Protein AF-A0A367LUY6-F1 (afdb_monomer_lite)

InterPro domains:
  IPR001048 Aspartate/glutamate/uridylate kinase [PF00696] (3-42)
  IPR018042 Aspartate kinase, conserved site [PS00324] (5-13)
  IPR036393 Acetylglutamate kinase-like superfamily [G3DSA:3.40.1160.10] (1-42)
  IPR036393 Acetylglutamate kinase-like superfamily [SSF53633] (4-42)

Organism: Pseudomonas aeruginosa (NCBI:txid287)

Structure (mmCIF, N/CA/C/O backbone):
data_AF-A0A367LUY6-F1
#
_entry.id   AF-A0A367LUY6-F1
#
loop_
_atom_site.group_PDB
_atom_site.id
_atom_site.type_symbol
_atom_site.label_atom_id
_atom_site.label_alt_id
_atom_site.label_comp_id
_atom_site.label_asym_id
_atom_site.label_entity_id
_atom_site.label_seq_id
_atom_site.pdbx_PDB_ins_code
_atom_site.Cartn_x
_atom_site.Cartn_y
_atom_site.Cartn_z
_atom_site.occupancy
_atom_site.B_iso_or_equiv
_atom_site.auth_seq_id
_atom_site.auth_comp_id
_atom_site.auth_asym_id
_atom_site.auth_atom_id
_atom_site.pdbx_PDB_model_num
ATOM 1 N N . MET A 1 1 ? -11.693 4.921 12.731 1.00 84.94 1 MET A N 1
ATOM 2 C CA . MET A 1 1 ? -12.223 3.680 12.149 1.00 84.94 1 MET A CA 1
ATOM 3 C C . MET A 1 1 ? -13.154 4.034 11.007 1.00 84.94 1 MET A C 1
ATOM 5 O O . MET A 1 1 ? -14.347 4.251 11.205 1.00 84.94 1 MET A O 1
ATOM 9 N N . ALA A 1 2 ? -12.566 4.163 9.825 1.00 95.88 2 ALA A N 1
ATOM 10 C CA . ALA A 1 2 ? -13.245 4.309 8.547 1.00 95.88 2 ALA A CA 1
ATOM 11 C C . ALA A 1 2 ? -12.867 3.141 7.621 1.00 95.88 2 ALA A C 1
ATOM 13 O O . ALA A 1 2 ? -11.843 2.490 7.825 1.00 95.88 2 ALA A O 1
ATOM 14 N N . LEU A 1 3 ? -13.677 2.905 6.586 1.00 98.00 3 LEU A N 1
ATOM 15 C CA . LEU A 1 3 ? -13.307 2.046 5.462 1.00 98.00 3 LEU A CA 1
ATOM 16 C C . LEU A 1 3 ? -12.685 2.916 4.366 1.00 98.00 3 LEU A C 1
ATOM 18 O O . LEU A 1 3 ? -13.362 3.771 3.792 1.00 98.00 3 LEU A O 1
ATOM 22 N N . ILE A 1 4 ? -11.403 2.706 4.078 1.00 98.00 4 ILE A N 1
ATOM 23 C CA . ILE A 1 4 ? -10.630 3.515 3.133 1.00 98.00 4 ILE A CA 1
ATOM 24 C C . ILE A 1 4 ? -10.252 2.667 1.924 1.00 98.00 4 ILE A C 1
ATOM 26 O O . ILE A 1 4 ? -9.633 1.613 2.053 1.00 98.00 4 ILE A O 1
ATOM 30 N N . VAL A 1 5 ? -10.557 3.173 0.730 1.00 98.31 5 VAL A N 1
ATOM 31 C CA . VAL A 1 5 ? -10.089 2.587 -0.529 1.00 98.31 5 VAL A CA 1
ATOM 32 C C . VAL A 1 5 ? -8.950 3.437 -1.081 1.00 98.31 5 VAL A C 1
ATOM 34 O O . VAL A 1 5 ? -9.121 4.632 -1.320 1.00 98.31 5 VAL A O 1
ATOM 37 N N . GLN A 1 6 ? -7.784 2.829 -1.295 1.00 98.50 6 GLN A N 1
ATOM 38 C CA . GLN A 1 6 ? -6.609 3.495 -1.864 1.00 98.50 6 GLN A CA 1
ATOM 39 C C . GLN A 1 6 ? -6.243 2.858 -3.202 1.00 98.50 6 GLN A C 1
ATOM 41 O O . GLN A 1 6 ? -6.059 1.645 -3.287 1.00 98.50 6 GLN A O 1
ATOM 46 N N . LYS A 1 7 ? -6.109 3.677 -4.251 1.00 98.38 7 LYS A N 1
ATOM 47 C CA . LYS A 1 7 ? -5.667 3.224 -5.573 1.00 98.38 7 LYS A CA 1
ATOM 48 C C . LYS A 1 7 ? -4.278 3.759 -5.895 1.00 98.38 7 LYS A C 1
ATOM 50 O O . LYS A 1 7 ? -4.055 4.966 -5.843 1.00 98.38 7 LYS A O 1
ATOM 55 N N . PHE A 1 8 ? -3.389 2.873 -6.331 1.00 98.50 8 PHE A N 1
ATOM 56 C CA . PHE A 1 8 ? -2.048 3.208 -6.805 1.00 98.50 8 PHE A CA 1
ATOM 57 C C . PHE A 1 8 ? -1.919 2.847 -8.291 1.00 98.50 8 PHE A C 1
ATOM 59 O O . PHE A 1 8 ? -2.349 1.780 -8.727 1.00 98.50 8 PHE A O 1
ATOM 66 N N . GLY A 1 9 ? -1.417 3.781 -9.103 1.00 98.50 9 GLY A N 1
ATOM 67 C CA . GLY A 1 9 ? -1.149 3.528 -10.526 1.00 98.50 9 GLY A CA 1
ATOM 68 C C . GLY A 1 9 ? 0.178 2.797 -10.733 1.00 98.50 9 GLY A C 1
ATOM 69 O O . GLY A 1 9 ? 0.987 2.751 -9.813 1.00 98.50 9 GLY A O 1
ATOM 70 N N . GLY A 1 10 ? 0.434 2.291 -11.944 1.00 97.81 10 GLY A N 1
ATOM 71 C CA . GLY A 1 10 ? 1.650 1.518 -12.250 1.00 97.81 10 GLY A CA 1
ATOM 72 C C . GLY A 1 10 ? 2.942 2.294 -11.974 1.00 97.81 10 GLY A C 1
ATOM 73 O O . GLY A 1 10 ? 3.897 1.772 -11.411 1.00 97.81 10 GLY A O 1
ATOM 74 N N . THR A 1 11 ? 2.947 3.609 -12.220 1.00 97.81 11 THR A N 1
ATOM 75 C CA . THR A 1 11 ? 4.087 4.469 -11.860 1.00 97.81 11 THR A CA 1
ATOM 76 C C . THR A 1 11 ? 4.350 4.514 -10.352 1.00 97.81 11 THR A C 1
ATOM 78 O O . THR A 1 11 ? 5.497 4.681 -9.948 1.00 97.81 11 THR A O 1
ATOM 81 N N . SER A 1 12 ? 3.333 4.326 -9.511 1.00 97.94 12 SER A N 1
ATOM 82 C CA . SER A 1 12 ? 3.457 4.279 -8.049 1.00 97.94 12 S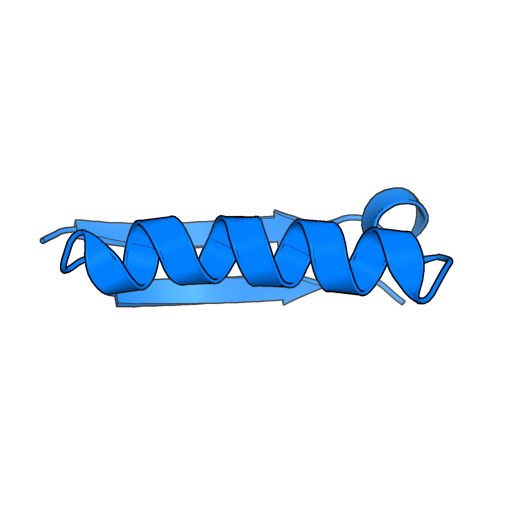ER A CA 1
ATOM 83 C C . SER A 1 12 ? 3.983 2.942 -7.524 1.00 97.94 12 SER A C 1
ATOM 85 O O . SER A 1 12 ? 4.338 2.878 -6.355 1.00 97.94 12 SER A O 1
ATOM 87 N N . VAL A 1 13 ? 4.036 1.897 -8.354 1.00 98.12 13 VAL A N 1
ATOM 88 C CA . VAL A 1 13 ? 4.480 0.541 -7.972 1.00 98.12 13 VAL A CA 1
ATOM 89 C C . VAL A 1 13 ? 5.555 -0.019 -8.915 1.00 98.12 13 VAL A C 1
ATOM 91 O O . VAL A 1 13 ? 5.848 -1.205 -8.892 1.00 98.12 13 VAL A O 1
ATOM 94 N N . GLY A 1 14 ? 6.172 0.832 -9.740 1.00 98.00 14 GLY A N 1
ATOM 95 C CA . GLY A 1 14 ? 7.096 0.400 -10.797 1.00 98.00 14 GLY A CA 1
ATOM 96 C C . GLY A 1 14 ? 8.499 -0.021 -10.340 1.00 98.00 14 GLY A C 1
ATOM 97 O O . GLY A 1 14 ? 9.281 -0.480 -11.166 1.00 98.00 14 GLY A O 1
ATOM 98 N N . THR A 1 15 ? 8.848 0.154 -9.063 1.00 98.44 15 THR A N 1
ATOM 99 C CA . THR A 1 15 ? 10.108 -0.340 -8.478 1.00 98.44 15 THR A CA 1
ATOM 100 C C . THR A 1 15 ? 9.855 -0.873 -7.071 1.00 98.44 15 THR A C 1
ATOM 102 O O . THR A 1 15 ? 8.841 -0.530 -6.456 1.00 98.44 15 THR A O 1
ATOM 105 N N . VAL A 1 16 ? 10.781 -1.677 -6.543 1.00 98.31 16 VAL A N 1
ATOM 106 C CA . VAL A 1 16 ? 10.688 -2.225 -5.179 1.00 98.31 16 VAL A CA 1
ATOM 107 C C . VAL A 1 16 ? 10.611 -1.100 -4.148 1.00 98.31 16 VAL A C 1
ATOM 109 O O . VAL A 1 16 ? 9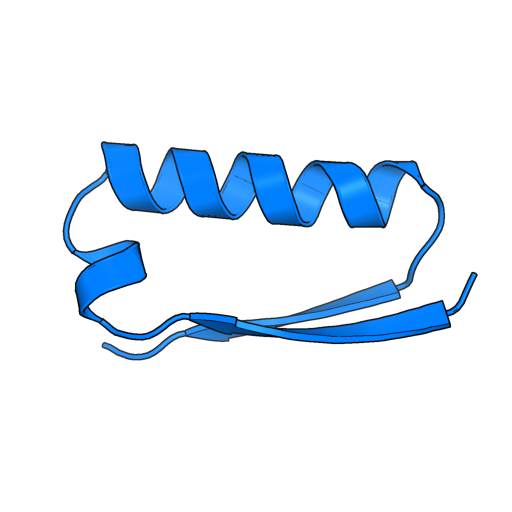.719 -1.107 -3.307 1.00 98.31 16 VAL A O 1
ATOM 112 N N . GLU A 1 17 ? 11.440 -0.066 -4.280 1.00 98.62 17 GLU A N 1
ATOM 113 C CA . GLU A 1 17 ? 11.466 1.073 -3.355 1.00 98.62 17 GLU A CA 1
ATOM 114 C C . GLU A 1 17 ? 10.129 1.826 -3.353 1.00 98.62 17 GLU A C 1
ATOM 116 O O . GLU A 1 17 ? 9.664 2.303 -2.318 1.00 98.62 17 GLU A O 1
ATOM 121 N N . ARG A 1 18 ? 9.468 1.931 -4.514 1.00 98.38 18 ARG A N 1
ATOM 122 C CA . ARG A 1 18 ? 8.136 2.546 -4.613 1.00 98.38 18 ARG A CA 1
ATOM 123 C C . ARG A 1 18 ? 7.057 1.676 -3.974 1.00 98.38 18 ARG A C 1
ATOM 125 O O . ARG A 1 18 ? 6.171 2.207 -3.308 1.00 98.38 18 ARG A O 1
ATOM 132 N N . ILE A 1 19 ? 7.146 0.356 -4.130 1.00 98.50 19 ILE A N 1
ATOM 133 C CA . ILE A 1 19 ? 6.241 -0.592 -3.469 1.00 98.50 19 ILE A CA 1
ATOM 134 C C . ILE A 1 19 ? 6.393 -0.504 -1.946 1.00 98.50 19 ILE A C 1
ATOM 136 O O . ILE A 1 19 ? 5.386 -0.434 -1.244 1.00 98.50 19 ILE A O 1
ATOM 140 N N . GLU A 1 20 ? 7.619 -0.425 -1.430 1.00 98.75 20 GLU A N 1
ATOM 141 C CA . GLU A 1 20 ? 7.883 -0.244 0.004 1.00 98.75 20 GLU A CA 1
ATOM 142 C C . GLU A 1 20 ? 7.284 1.067 0.532 1.00 98.75 20 GLU A C 1
ATOM 144 O O 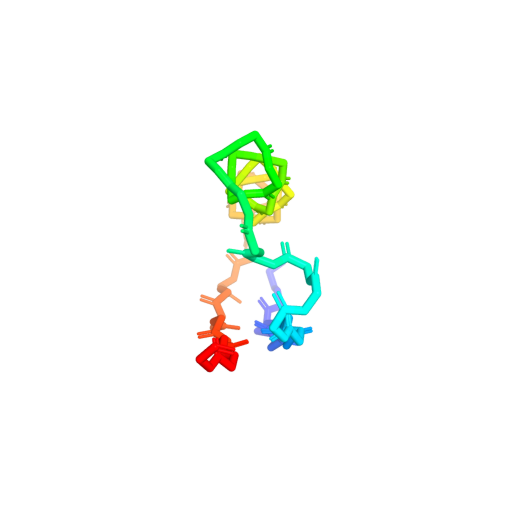. GLU A 1 20 ? 6.626 1.080 1.572 1.00 98.75 20 GLU A O 1
ATOM 149 N N . GLN A 1 21 ? 7.410 2.166 -0.218 1.00 98.62 21 GLN A N 1
ATOM 150 C CA . GLN A 1 21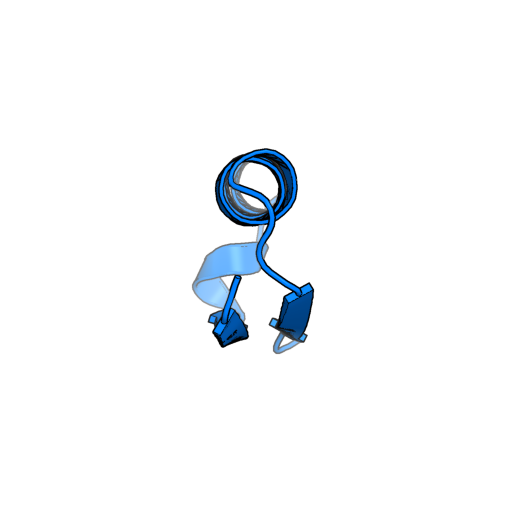 ? 6.778 3.442 0.141 1.00 98.62 21 GLN A CA 1
ATOM 151 C C . GLN A 1 21 ? 5.244 3.351 0.178 1.00 98.62 21 GLN A C 1
ATOM 153 O O . GLN A 1 21 ? 4.605 3.933 1.062 1.00 98.62 21 GLN A O 1
ATOM 158 N N . VAL A 1 22 ? 4.636 2.622 -0.764 1.00 98.44 22 VAL A N 1
ATOM 159 C CA . VAL A 1 22 ? 3.191 2.350 -0.762 1.00 98.44 22 VAL A CA 1
ATOM 160 C C . VAL A 1 22 ? 2.804 1.503 0.453 1.00 98.44 22 VAL A C 1
ATOM 162 O O . VAL A 1 22 ? 1.827 1.831 1.128 1.00 98.44 22 VAL A O 1
ATOM 165 N N . ALA A 1 23 ? 3.579 0.467 0.776 1.00 98.62 23 ALA A N 1
ATOM 166 C CA . ALA A 1 23 ? 3.337 -0.394 1.929 1.00 98.62 23 ALA A CA 1
ATOM 167 C C . ALA A 1 23 ? 3.388 0.389 3.251 1.00 98.62 23 ALA A C 1
ATOM 169 O O . ALA A 1 23 ? 2.458 0.293 4.053 1.00 98.62 23 ALA A O 1
ATOM 170 N N . GLU A 1 24 ? 4.402 1.238 3.444 1.00 98.69 24 GLU A N 1
ATOM 171 C CA . GLU A 1 24 ? 4.509 2.110 4.620 1.00 98.69 24 GLU A CA 1
ATOM 172 C C . GLU A 1 24 ? 3.329 3.080 4.730 1.00 98.69 24 GLU A C 1
ATOM 174 O O . GLU A 1 24 ? 2.823 3.351 5.822 1.00 98.69 24 GLU A O 1
ATOM 179 N N . LYS A 1 25 ? 2.825 3.584 3.598 1.00 98.19 25 LYS A N 1
ATOM 180 C CA . LYS A 1 25 ? 1.622 4.417 3.592 1.00 98.19 25 LYS A CA 1
ATOM 181 C C . LYS A 1 25 ? 0.398 3.628 4.051 1.00 98.19 25 LYS A C 1
ATOM 183 O O . LYS A 1 25 ? -0.309 4.103 4.933 1.00 98.19 25 LYS A O 1
ATOM 188 N N . VAL A 1 26 ? 0.153 2.445 3.490 1.00 98.50 26 VAL A N 1
ATOM 189 C CA . VAL A 1 26 ? -0.999 1.592 3.840 1.00 98.50 26 VAL A CA 1
ATOM 190 C C . VAL A 1 26 ? -0.950 1.182 5.313 1.00 98.50 26 VAL A C 1
ATOM 192 O O . VAL A 1 26 ? -1.960 1.278 6.014 1.00 98.50 26 VAL A O 1
ATOM 195 N N . LYS A 1 27 ? 0.234 0.804 5.804 1.00 98.62 27 LYS A N 1
ATOM 196 C CA . LYS A 1 27 ? 0.478 0.439 7.202 1.00 98.62 27 LYS A CA 1
ATOM 197 C C . LYS A 1 27 ? 0.045 1.541 8.168 1.00 98.62 27 LYS A C 1
ATOM 199 O O . LYS A 1 27 ? -0.684 1.243 9.106 1.00 98.62 27 LYS A O 1
ATOM 204 N N . LYS A 1 28 ? 0.390 2.805 7.900 1.00 98.56 28 LYS A N 1
ATOM 205 C CA . LYS A 1 28 ? -0.003 3.942 8.757 1.00 98.56 28 LYS A CA 1
ATOM 206 C C . LYS A 1 28 ? -1.518 4.064 8.942 1.00 98.56 28 LYS A C 1
ATOM 208 O O . LYS A 1 28 ? -1.972 4.326 10.050 1.00 98.56 28 LYS A O 1
ATOM 213 N N . PHE A 1 29 ? -2.306 3.858 7.884 1.00 98.31 29 PHE A N 1
ATOM 214 C CA . PHE A 1 29 ? -3.772 3.880 7.995 1.00 98.31 29 PHE A CA 1
ATOM 215 C C . PHE A 1 29 ? -4.297 2.673 8.766 1.00 98.31 29 PHE A C 1
ATOM 217 O O . PHE A 1 29 ? -5.207 2.803 9.582 1.00 98.31 29 PHE A O 1
ATOM 224 N N . ARG A 1 30 ? -3.685 1.501 8.569 1.00 98.00 30 ARG A N 1
ATOM 225 C CA . ARG A 1 30 ? -4.062 0.317 9.337 1.00 98.00 30 ARG A CA 1
ATOM 226 C C . ARG A 1 30 ? -3.756 0.477 10.830 1.00 98.00 30 ARG A C 1
ATOM 228 O O . ARG A 1 30 ? -4.594 0.133 11.657 1.00 98.00 30 ARG A O 1
ATOM 235 N N . GLU A 1 31 ? -2.594 1.029 11.173 1.00 98.44 31 GLU A N 1
ATOM 236 C CA . GLU A 1 31 ? -2.185 1.328 12.555 1.00 98.44 31 GLU A CA 1
ATOM 237 C C . GLU A 1 31 ? -3.061 2.403 13.210 1.00 98.44 31 GLU A C 1
ATOM 239 O O . GLU A 1 31 ? -3.309 2.339 14.412 1.00 98.44 31 GLU A O 1
ATOM 244 N N . ALA A 1 32 ? -3.604 3.340 12.427 1.00 98.12 32 ALA A N 1
ATOM 245 C CA . ALA A 1 32 ? -4.597 4.309 12.892 1.00 98.12 32 ALA A CA 1
ATOM 246 C C . ALA A 1 32 ? -5.982 3.686 13.188 1.00 98.12 32 ALA A C 1
ATOM 248 O O . ALA A 1 32 ? -6.891 4.382 13.646 1.00 98.12 32 ALA A O 1
ATOM 249 N N . GLY A 1 33 ? -6.153 2.379 12.956 1.00 98.31 33 GLY A N 1
ATOM 250 C CA . GLY A 1 33 ? -7.393 1.652 13.220 1.00 98.31 33 GLY A CA 1
ATOM 251 C C . GLY A 1 33 ? -8.431 1.775 12.107 1.00 98.31 33 GLY A C 1
ATOM 252 O O . GLY A 1 33 ? -9.624 1.612 12.371 1.00 98.31 33 GLY A O 1
ATOM 253 N N . ASP A 1 34 ? -8.002 2.082 10.883 1.00 98.56 34 ASP A N 1
ATOM 254 C CA . ASP A 1 34 ? -8.862 2.043 9.703 1.00 98.56 34 ASP A CA 1
ATOM 255 C C . ASP A 1 34 ? -8.785 0.675 9.008 1.00 98.56 34 ASP A C 1
ATOM 257 O O . ASP A 1 34 ? -7.778 -0.045 9.069 1.00 98.56 34 ASP A O 1
ATOM 261 N N . ASP A 1 35 ? -9.873 0.313 8.333 1.00 98.44 35 ASP A N 1
ATOM 262 C CA . ASP A 1 35 ? -9.905 -0.832 7.432 1.00 98.44 35 ASP A CA 1
ATOM 263 C C . ASP A 1 35 ? -9.559 -0.342 6.029 1.00 98.44 35 ASP A C 1
ATOM 265 O O . ASP A 1 35 ? -10.140 0.622 5.527 1.00 98.44 35 ASP A O 1
ATOM 269 N N . VAL A 1 36 ? -8.575 -0.980 5.396 1.00 98.50 36 VAL A N 1
ATOM 270 C CA . VAL A 1 36 ? -7.976 -0.474 4.158 1.00 98.50 36 VAL A CA 1
ATOM 271 C C . VAL A 1 36 ? -8.103 -1.510 3.050 1.00 98.50 36 VAL A C 1
ATOM 273 O O . VAL A 1 36 ? -7.636 -2.638 3.188 1.00 98.50 36 VAL A O 1
ATOM 276 N N . VAL A 1 37 ? -8.691 -1.104 1.927 1.00 98.56 37 VAL A N 1
ATOM 277 C CA . VAL A 1 37 ? -8.704 -1.865 0.672 1.00 98.56 37 VAL A CA 1
ATOM 278 C C . VAL A 1 37 ? -7.769 -1.174 -0.311 1.00 98.56 37 VAL A C 1
ATOM 280 O O .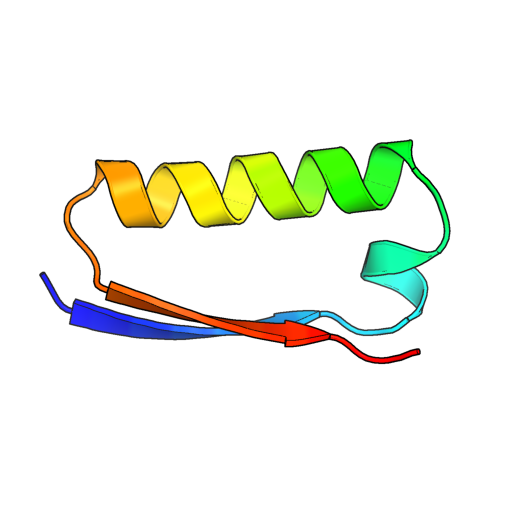 VAL A 1 37 ? -7.880 0.029 -0.550 1.00 98.56 37 VAL A O 1
ATOM 283 N N . VAL A 1 38 ? -6.840 -1.930 -0.891 1.00 98.50 38 VAL A N 1
ATOM 284 C CA . VAL A 1 38 ? -5.820 -1.394 -1.798 1.00 98.50 38 VAL A CA 1
ATOM 285 C C . VAL A 1 38 ? -6.005 -1.976 -3.194 1.00 98.50 38 VAL A C 1
ATOM 287 O O . VAL A 1 38 ? -6.060 -3.191 -3.360 1.00 98.50 38 VAL A O 1
ATOM 290 N N . VAL A 1 39 ? -6.075 -1.103 -4.201 1.00 98.56 39 VAL A N 1
ATOM 291 C CA . VAL A 1 39 ? -6.113 -1.473 -5.622 1.00 98.56 39 VAL A CA 1
ATOM 292 C C . VAL A 1 39 ? -4.835 -0.983 -6.289 1.00 98.56 39 VAL A C 1
ATOM 294 O O . VAL A 1 39 ? -4.513 0.205 -6.235 1.00 98.56 39 VAL A O 1
ATOM 297 N N . VAL A 1 40 ? -4.117 -1.882 -6.953 1.00 98.00 40 VAL A N 1
ATOM 298 C CA . VAL A 1 40 ? -2.901 -1.554 -7.706 1.00 98.00 40 VAL A CA 1
ATOM 299 C C . VAL A 1 40 ? -3.109 -1.831 -9.190 1.00 98.00 40 VAL A C 1
ATOM 301 O O . VAL A 1 40 ? -3.836 -2.748 -9.568 1.00 98.00 40 VAL A O 1
ATOM 304 N N . SER A 1 41 ? -2.517 -0.994 -10.038 1.00 96.88 41 SER A N 1
ATOM 305 C CA . SER A 1 41 ? -2.351 -1.309 -11.461 1.00 96.88 41 SER A CA 1
ATOM 306 C C . SER A 1 41 ? -1.150 -2.239 -11.661 1.00 96.88 41 SER A C 1
ATOM 308 O O . SER A 1 41 ? -0.314 -2.345 -10.763 1.00 96.88 41 SER A O 1
ATOM 310 N N . ALA A 1 42 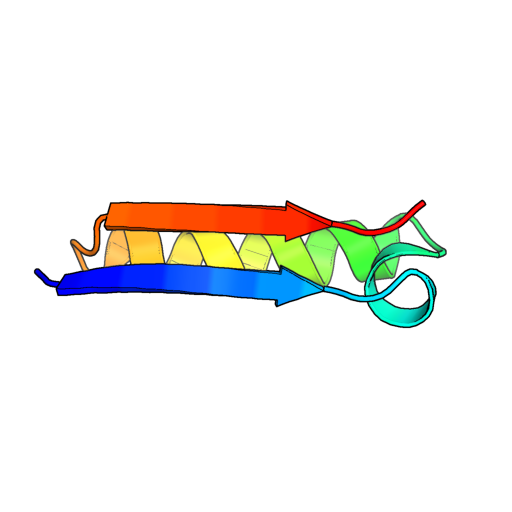? -1.092 -2.889 -12.827 1.00 88.50 42 ALA A N 1
ATOM 311 C CA . ALA A 1 42 ? 0.125 -3.546 -13.300 1.00 88.50 42 ALA A CA 1
ATOM 312 C C . ALA A 1 42 ? 1.278 -2.542 -13.469 1.00 88.50 42 ALA A C 1
ATOM 314 O O . ALA A 1 42 ? 0.987 -1.336 -13.691 1.00 88.50 42 ALA A O 1
#

pLDDT: mean 97.71, std 2.54, range [84.94, 98.75]

Radius of gyration: 10.55 Å; chains: 1; bounding box: 25×8×26 Å

Sequence (42 aa):
MALIVQKFGGTSVGTVERIEQVAEKVKKFREAGDDVVVVVSA

Foldseek 3Di:
DEEEEEEDECVQVVDPVSVVVVVVVQVVCVVVVYHYHYHYDD

Secondary structure (DSSP, 8-state):
--EEEEEE-GGGSSSHHHHHHHHHHHHHHHHTT-EEEEEE--